Protein AF-A0A969S2H0-F1 (afdb_monomer_lite)

Sequence (157 aa):
MKPLLVFHAELTNDGDPTGRLEFWDVAEWPEVRTVERYTALSGLPGWQDWQDQDTKARGPIPRMDRAGVSCYKVSTVPQFVSASEQPGIAGNFYEILPSYVENGRGLFGIHRDANVLGTAGCVGVRTDEGWKDFQARMCKLFEQHRITQVPLMIAYS

Secondary structure (DSSP, 8-state):
--EEEEEEEEE-TTS-EEEEEEEEEE-STT-EEEEEEEEEE-S-TT--SGGGGG-TTTSPPPPHHHHT-S-EEEESSPEEE-TTT-TTT-EEEEEEESSEETTTEE--EEEE--SSSS-TTSEEE--HHHHHHHHHHHHHHHHHH---EEEEEEEE-

Structure (mmCIF, N/CA/C/O backbone):
data_AF-A0A969S2H0-F1
#
_entry.id   AF-A0A969S2H0-F1
#
loop_
_atom_site.group_PDB
_atom_site.id
_atom_site.type_symbol
_atom_site.label_atom_id
_atom_site.label_alt_id
_atom_site.label_comp_id
_atom_site.label_asym_id
_atom_site.label_entity_id
_atom_site.label_seq_id
_atom_site.pdbx_PDB_ins_code
_atom_site.Cartn_x
_atom_site.Cartn_y
_atom_site.Cartn_z
_atom_site.occupancy
_atom_site.B_iso_or_equiv
_atom_site.auth_seq_id
_atom_site.auth_comp_id
_atom_site.auth_asym_id
_atom_site.auth_atom_id
_atom_site.pdbx_PDB_model_num
ATOM 1 N N . MET A 1 1 ? -18.145 3.727 11.692 1.00 75.19 1 MET A N 1
ATOM 2 C CA . MET A 1 1 ? -17.165 3.837 10.594 1.00 75.19 1 MET A CA 1
ATOM 3 C C . MET A 1 1 ? -16.955 2.453 10.013 1.00 75.19 1 MET A C 1
ATOM 5 O O . MET A 1 1 ? -16.742 1.524 10.788 1.00 75.19 1 MET A O 1
ATOM 9 N N . LYS A 1 2 ? -17.045 2.307 8.691 1.00 85.75 2 LYS A N 1
ATOM 10 C CA . LYS A 1 2 ? -16.684 1.066 7.988 1.00 85.75 2 LYS A CA 1
ATOM 11 C C . LYS A 1 2 ? -15.612 1.436 6.959 1.00 85.75 2 LYS A C 1
ATOM 13 O O . LYS A 1 2 ? -15.961 1.874 5.865 1.00 85.75 2 LYS A O 1
ATOM 18 N N . PRO A 1 3 ? -14.322 1.372 7.333 1.00 91.88 3 PRO A N 1
ATOM 19 C CA . PRO A 1 3 ? -13.259 1.830 6.455 1.00 91.88 3 PRO A CA 1
ATOM 20 C C . PRO A 1 3 ? -13.075 0.863 5.284 1.00 91.88 3 PRO A C 1
ATOM 22 O O . PRO A 1 3 ? -13.146 -0.354 5.457 1.00 91.88 3 PRO A O 1
ATOM 25 N N . LEU A 1 4 ? -12.785 1.416 4.114 1.00 94.06 4 LEU A N 1
ATOM 26 C CA . LEU A 1 4 ? -12.346 0.697 2.925 1.00 94.06 4 LEU A CA 1
ATOM 27 C C . LEU A 1 4 ? -11.135 1.431 2.354 1.00 94.06 4 LEU A C 1
ATOM 29 O O . LEU A 1 4 ? -11.151 2.655 2.235 1.00 94.06 4 LEU A O 1
ATOM 33 N N . LEU A 1 5 ? -10.096 0.686 2.003 1.00 96.31 5 LEU A N 1
ATOM 34 C CA . LEU A 1 5 ? -9.009 1.192 1.182 1.00 96.31 5 LEU A CA 1
ATOM 35 C C . LEU A 1 5 ? -9.288 0.859 -0.280 1.00 96.31 5 LEU A C 1
ATOM 37 O O . LEU A 1 5 ? -9.687 -0.260 -0.607 1.00 96.31 5 LEU A O 1
ATOM 41 N N . VAL A 1 6 ? -9.045 1.820 -1.162 1.00 94.88 6 VAL A N 1
ATOM 42 C CA . VAL A 1 6 ? -9.123 1.629 -2.610 1.00 94.88 6 VAL A CA 1
ATOM 43 C C . VAL A 1 6 ? -7.796 2.054 -3.211 1.00 94.88 6 VAL A C 1
ATOM 45 O O . VAL A 1 6 ? -7.425 3.223 -3.142 1.00 94.88 6 VAL A O 1
ATOM 48 N N . PHE A 1 7 ? -7.067 1.104 -3.786 1.00 95.31 7 PHE A N 1
ATOM 49 C CA . PHE A 1 7 ? -5.961 1.412 -4.678 1.00 95.31 7 PHE A CA 1
ATOM 50 C C . PHE A 1 7 ? -6.488 1.437 -6.109 1.00 95.31 7 PHE A C 1
ATOM 52 O O . PHE A 1 7 ? -7.020 0.438 -6.595 1.00 95.31 7 PHE A O 1
ATOM 59 N N . HIS A 1 8 ? -6.344 2.582 -6.767 1.00 92.81 8 HIS A N 1
ATOM 60 C CA . HIS A 1 8 ? -6.734 2.784 -8.153 1.00 92.81 8 HIS A CA 1
ATOM 61 C C . HIS A 1 8 ? -5.524 3.234 -8.959 1.00 92.81 8 HIS A C 1
ATOM 63 O O . HIS A 1 8 ? -4.911 4.246 -8.613 1.00 92.81 8 HIS A O 1
ATOM 69 N N . ALA A 1 9 ? -5.204 2.513 -10.027 1.00 89.56 9 ALA A N 1
ATOM 70 C CA . ALA A 1 9 ? -4.154 2.884 -10.965 1.00 89.56 9 ALA A CA 1
ATOM 71 C C . ALA A 1 9 ? -4.724 3.037 -12.380 1.00 89.56 9 ALA A C 1
ATOM 73 O O . ALA A 1 9 ? -5.469 2.186 -12.857 1.00 89.56 9 ALA A O 1
ATOM 74 N N . GLU A 1 10 ? -4.354 4.135 -13.024 1.00 83.44 10 GLU A N 1
ATOM 75 C CA . GLU A 1 10 ? -4.700 4.500 -14.394 1.00 83.44 10 GLU A CA 1
ATOM 76 C C . GLU A 1 10 ? -3.415 4.620 -15.207 1.00 83.44 10 GLU A C 1
ATOM 78 O O . GLU A 1 10 ? -2.469 5.314 -14.807 1.00 83.44 10 GLU A O 1
ATOM 83 N N . LEU A 1 11 ? -3.396 3.977 -16.370 1.00 67.12 11 LEU A N 1
ATOM 84 C CA . LEU A 1 11 ? -2.366 4.245 -17.366 1.00 67.12 11 LEU A CA 1
ATOM 85 C C . LEU A 1 11 ? -2.763 5.498 -18.124 1.00 67.12 11 LEU A C 1
ATOM 87 O O . LEU A 1 11 ? -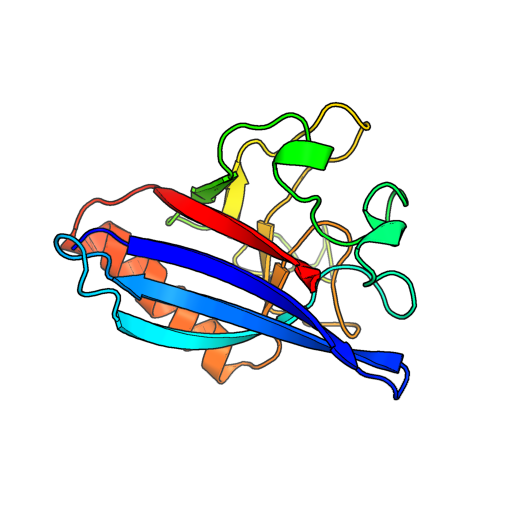3.821 5.556 -18.749 1.00 67.12 11 LEU A O 1
ATOM 91 N N . THR A 1 12 ? -1.913 6.516 -18.070 1.00 61.41 12 THR A N 1
ATOM 92 C CA . THR A 1 12 ? -2.112 7.684 -18.922 1.00 61.41 12 THR A CA 1
ATOM 93 C C . THR A 1 12 ? -1.621 7.374 -20.334 1.00 61.41 12 THR A C 1
ATOM 95 O O . THR A 1 12 ? -0.720 6.557 -20.533 1.00 61.41 12 THR A O 1
ATOM 98 N N . ASN A 1 13 ? -2.192 8.057 -21.329 1.00 52.91 13 ASN A N 1
ATOM 99 C CA . ASN A 1 13 ? -1.766 7.941 -22.729 1.00 52.91 13 ASN A CA 1
ATOM 100 C C . ASN A 1 13 ? -0.283 8.308 -22.941 1.00 52.91 13 ASN A C 1
ATOM 102 O O . ASN A 1 13 ? 0.298 7.926 -23.954 1.00 52.91 13 ASN A O 1
ATOM 106 N N . ASP A 1 14 ? 0.321 9.017 -21.984 1.00 60.22 14 ASP A N 1
ATOM 107 C CA . ASP A 1 14 ? 1.712 9.470 -22.020 1.00 60.22 14 ASP A CA 1
ATOM 108 C C . ASP A 1 14 ? 2.692 8.425 -21.447 1.00 60.22 14 ASP A C 1
ATOM 110 O O . ASP A 1 14 ? 3.900 8.650 -21.424 1.00 60.22 14 ASP A O 1
ATOM 114 N N . GLY A 1 15 ? 2.189 7.267 -20.998 1.00 58.81 15 GLY A N 1
ATOM 115 C CA . GLY A 1 15 ? 2.995 6.165 -20.464 1.00 58.81 15 GLY A CA 1
ATOM 116 C C . GLY A 1 15 ? 3.395 6.317 -18.994 1.00 58.81 15 GLY A C 1
ATOM 117 O O . GLY A 1 15 ? 3.935 5.373 -18.418 1.00 58.81 15 GLY A O 1
ATOM 118 N N . ASP A 1 16 ? 3.088 7.457 -18.368 1.00 65.50 16 ASP A N 1
ATOM 119 C CA . ASP A 1 16 ? 3.299 7.671 -16.938 1.00 65.50 16 ASP A CA 1
ATOM 120 C C . ASP A 1 16 ? 2.099 7.131 -16.143 1.00 65.50 16 ASP A C 1
ATOM 122 O O . ASP A 1 16 ? 0.966 7.598 -16.321 1.00 65.50 16 ASP A O 1
ATOM 126 N N . PRO A 1 17 ? 2.291 6.157 -15.241 1.00 69.50 17 PRO A N 1
ATOM 127 C CA . PRO A 1 17 ? 1.192 5.654 -14.442 1.00 69.50 17 PRO A CA 1
ATOM 128 C C . PRO A 1 17 ? 0.780 6.702 -13.414 1.00 69.50 17 PRO A C 1
ATOM 130 O O . PRO A 1 17 ? 1.600 7.258 -12.676 1.00 69.50 17 PRO A O 1
ATOM 133 N N . THR A 1 18 ? -0.525 6.930 -13.327 1.00 81.44 18 THR A N 1
ATOM 134 C CA . THR A 1 18 ? -1.118 7.677 -12.222 1.00 81.44 18 THR A CA 1
ATOM 135 C C . THR A 1 18 ? -1.793 6.688 -11.298 1.00 81.44 18 THR A C 1
ATOM 137 O O . THR A 1 18 ? -2.518 5.798 -11.727 1.00 81.44 18 THR A O 1
ATOM 140 N N . GLY A 1 19 ? -1.533 6.804 -10.005 1.00 89.00 19 GLY A N 1
ATOM 141 C CA . GLY A 1 19 ? -2.132 5.906 -9.039 1.00 89.00 19 GLY A CA 1
ATOM 142 C C . GLY A 1 19 ? -2.423 6.619 -7.738 1.00 89.00 19 GLY A C 1
ATOM 143 O O . GLY A 1 19 ? -1.752 7.584 -7.35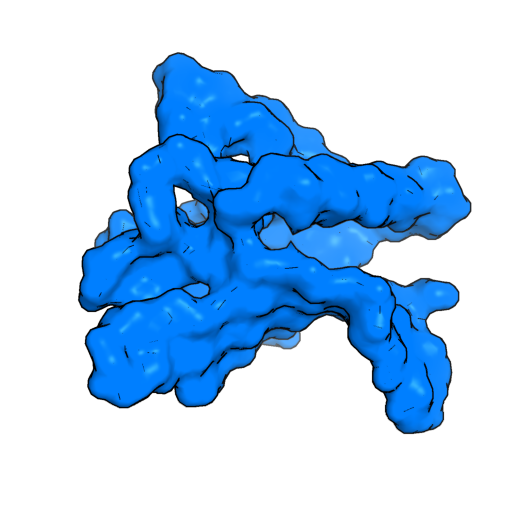0 1.00 89.00 19 GLY A O 1
ATOM 144 N N . ARG A 1 20 ? -3.472 6.150 -7.077 1.00 93.38 20 ARG A N 1
ATOM 145 C CA . ARG A 1 20 ? -3.951 6.700 -5.821 1.00 93.38 20 ARG A CA 1
ATOM 146 C C . ARG A 1 20 ? -4.351 5.590 -4.871 1.00 93.38 20 ARG A C 1
ATOM 148 O O . ARG A 1 20 ? -4.971 4.609 -5.269 1.00 93.38 20 ARG A O 1
ATOM 155 N N . LEU A 1 21 ? -4.009 5.786 -3.608 1.00 95.94 21 LEU A N 1
ATOM 156 C CA . LEU A 1 21 ? -4.561 5.040 -2.493 1.00 95.94 21 LEU A CA 1
ATOM 157 C C . LEU A 1 21 ? -5.552 5.952 -1.776 1.00 95.94 21 LEU A C 1
ATOM 159 O O . LEU A 1 21 ? -5.208 7.069 -1.392 1.00 95.94 21 LEU A O 1
ATOM 163 N N . GLU A 1 22 ? -6.781 5.491 -1.612 1.00 94.56 22 GLU A N 1
ATOM 164 C CA . GLU A 1 22 ? -7.869 6.273 -1.041 1.00 94.56 22 GLU A CA 1
ATOM 165 C C . GLU A 1 22 ? -8.458 5.572 0.177 1.00 94.56 22 GLU A C 1
ATOM 167 O O . GLU A 1 22 ? -8.706 4.367 0.153 1.00 94.56 22 GLU A O 1
ATOM 172 N N . PHE A 1 23 ? -8.734 6.347 1.224 1.00 92.75 23 PHE A N 1
ATOM 173 C CA . PHE A 1 23 ? -9.545 5.908 2.354 1.00 92.75 23 PHE A CA 1
ATOM 174 C C . PHE A 1 23 ? -10.984 6.331 2.152 1.00 92.75 23 PHE A C 1
ATOM 176 O O . PHE A 1 23 ? -11.279 7.519 2.013 1.00 92.75 23 PHE A O 1
ATOM 183 N N . TRP A 1 24 ? -11.887 5.366 2.178 1.00 91.81 24 TRP A N 1
ATOM 184 C CA . TRP A 1 24 ? -13.318 5.588 2.085 1.00 91.81 24 TRP A CA 1
ATOM 185 C C . TRP A 1 24 ? -13.966 5.227 3.425 1.00 91.81 24 TRP A C 1
ATOM 187 O O . TRP A 1 24 ? -13.614 4.216 4.038 1.00 91.81 24 TRP A O 1
ATOM 197 N N . ASP A 1 25 ? -14.905 6.049 3.896 1.00 87.50 25 ASP A N 1
ATOM 198 C CA . ASP A 1 25 ? -15.844 5.644 4.948 1.00 87.50 25 ASP A CA 1
ATOM 199 C C . ASP A 1 25 ? -17.144 5.213 4.283 1.00 87.50 25 ASP A C 1
ATOM 201 O O . ASP A 1 25 ? -17.820 6.007 3.627 1.00 87.50 25 ASP A O 1
ATOM 205 N N . VAL A 1 26 ? -17.466 3.935 4.442 1.00 82.25 26 VAL A N 1
ATOM 206 C CA . VAL A 1 26 ? -18.679 3.319 3.916 1.00 82.25 26 VAL A CA 1
ATOM 207 C C . VAL A 1 26 ? -19.699 3.255 5.051 1.00 82.25 26 VAL A C 1
ATOM 209 O O . VAL A 1 26 ? -20.117 2.186 5.505 1.00 82.25 26 VAL A O 1
ATOM 212 N N . ALA A 1 27 ? -20.069 4.425 5.577 1.00 70.31 27 ALA A N 1
ATOM 213 C CA . ALA A 1 27 ? -21.296 4.531 6.357 1.00 70.31 27 ALA A CA 1
ATOM 214 C C . ALA A 1 27 ? -22.467 4.128 5.440 1.00 70.31 27 ALA A C 1
ATOM 216 O O . ALA A 1 27 ? -22.355 4.247 4.227 1.00 70.31 27 ALA A O 1
ATOM 217 N N . GLU A 1 28 ? -23.510 3.519 6.005 1.00 64.38 28 GLU A N 1
ATOM 218 C CA . GLU A 1 28 ? -24.591 2.813 5.296 1.00 64.38 28 GLU A CA 1
ATOM 219 C C . GLU A 1 28 ? -24.894 3.349 3.881 1.00 64.38 28 GLU A C 1
ATOM 221 O O . GLU A 1 28 ? -25.125 4.540 3.680 1.00 64.38 28 GLU A O 1
ATOM 226 N N . TRP A 1 29 ? -24.832 2.449 2.892 1.00 55.75 29 TRP A N 1
ATOM 227 C CA . TRP A 1 29 ? -25.021 2.761 1.472 1.00 55.75 29 TRP A CA 1
ATOM 228 C C . TRP A 1 29 ? -26.280 3.626 1.260 1.00 55.75 29 TRP A C 1
ATOM 230 O O . TRP A 1 29 ? -27.311 3.316 1.861 1.00 55.75 29 TRP A O 1
ATOM 240 N N . PRO A 1 30 ? -26.246 4.677 0.414 1.00 61.41 30 PRO A N 1
ATOM 241 C CA . PRO A 1 30 ? -25.264 4.945 -0.642 1.00 61.41 30 PRO A CA 1
ATOM 242 C C . PRO A 1 30 ? -24.161 5.962 -0.292 1.00 61.41 30 PRO A C 1
ATOM 244 O O . PRO A 1 30 ? -23.399 6.339 -1.182 1.00 61.41 30 PRO A O 1
ATOM 247 N N . GLU A 1 31 ? -24.049 6.430 0.955 1.00 66.50 31 GLU A N 1
ATOM 248 C CA . GLU A 1 31 ? -23.095 7.495 1.302 1.00 66.50 31 GLU A CA 1
ATOM 249 C C . GLU A 1 31 ? -21.654 6.985 1.447 1.00 66.50 31 GLU A C 1
ATOM 251 O O . GLU A 1 31 ? -21.122 6.812 2.542 1.00 66.50 31 GLU A O 1
ATOM 256 N N . VAL A 1 32 ? -20.986 6.793 0.311 1.00 74.31 32 VAL A N 1
ATOM 257 C CA . VAL A 1 32 ? -19.537 6.595 0.260 1.00 74.31 32 VAL A CA 1
ATOM 258 C C . VAL A 1 32 ? -18.854 7.955 0.247 1.00 74.31 32 VAL A C 1
ATOM 260 O O . VAL A 1 32 ? -19.052 8.753 -0.670 1.00 74.31 32 VAL A O 1
ATOM 263 N N . ARG A 1 33 ? -18.015 8.217 1.250 1.00 79.38 33 ARG A N 1
ATOM 264 C CA . ARG A 1 33 ? -17.201 9.436 1.302 1.00 79.38 33 ARG A CA 1
ATOM 265 C C . ARG A 1 33 ? -15.726 9.072 1.220 1.00 79.38 33 ARG A C 1
ATOM 267 O O . ARG A 1 33 ? -15.216 8.380 2.101 1.00 79.38 33 ARG A O 1
ATOM 274 N N . THR A 1 34 ? -15.031 9.562 0.192 1.00 79.19 34 THR A N 1
ATOM 275 C CA . THR A 1 34 ? -13.563 9.585 0.188 1.00 79.19 34 THR A CA 1
ATOM 276 C C . THR A 1 34 ? -13.105 10.562 1.262 1.00 79.19 34 THR A C 1
ATOM 278 O O . THR A 1 34 ? -13.433 11.746 1.215 1.00 79.19 34 THR A O 1
ATOM 281 N N . VAL A 1 35 ? -12.382 10.054 2.251 1.00 82.62 35 VAL A N 1
ATOM 282 C CA . VAL A 1 35 ? -11.916 10.824 3.405 1.00 82.62 35 VAL A CA 1
ATOM 283 C C . VAL A 1 35 ? -10.521 11.374 3.147 1.00 82.62 35 VAL A C 1
ATOM 285 O O . VAL A 1 35 ? -10.268 12.544 3.405 1.00 82.62 35 VAL A O 1
ATOM 288 N N . GLU A 1 36 ? -9.632 10.540 2.610 1.00 90.00 36 GLU A N 1
ATOM 289 C CA . GLU A 1 36 ? -8.230 10.876 2.354 1.00 90.00 36 GLU A CA 1
ATOM 290 C C . GLU A 1 36 ? -7.775 10.213 1.043 1.00 90.00 36 GLU A C 1
ATOM 292 O O . GLU A 1 36 ? -8.283 9.154 0.661 1.00 90.00 36 GLU A O 1
ATOM 297 N N . ARG A 1 37 ? -6.829 10.850 0.345 1.00 94.12 37 ARG A N 1
ATOM 298 C CA . ARG A 1 37 ? -6.259 10.384 -0.925 1.00 94.12 37 ARG A CA 1
ATOM 299 C C . ARG A 1 37 ? -4.759 10.641 -0.933 1.00 94.12 37 ARG A C 1
ATOM 301 O O . ARG A 1 37 ? -4.329 11.759 -0.663 1.00 94.12 37 ARG A O 1
ATOM 308 N N . TYR A 1 38 ? -3.991 9.639 -1.340 1.00 93.88 38 TYR A N 1
ATOM 309 C CA . TYR A 1 38 ? -2.538 9.719 -1.451 1.00 93.88 38 TYR A CA 1
ATOM 310 C C . TYR A 1 38 ? -2.094 9.265 -2.834 1.00 93.88 38 TYR A C 1
ATOM 312 O O . TYR A 1 38 ? -2.605 8.274 -3.354 1.00 93.88 38 TYR A O 1
ATOM 320 N N . THR A 1 39 ? -1.109 9.946 -3.415 1.00 92.88 39 THR A N 1
ATOM 321 C CA . THR A 1 39 ? -0.446 9.457 -4.626 1.00 92.88 39 THR A CA 1
ATOM 322 C C . THR A 1 39 ? 0.297 8.171 -4.291 1.00 92.88 39 THR A C 1
ATOM 324 O O . THR A 1 39 ? 1.152 8.160 -3.401 1.00 92.88 39 THR A O 1
ATOM 327 N N . ALA A 1 40 ? -0.018 7.091 -4.998 1.00 93.69 40 ALA A N 1
ATOM 328 C CA . ALA A 1 40 ? 0.578 5.789 -4.752 1.00 93.69 40 ALA A CA 1
ATOM 329 C C . ALA A 1 40 ? 0.729 4.998 -6.047 1.00 93.69 40 ALA A C 1
ATOM 331 O O . ALA A 1 40 ? -0.121 5.091 -6.922 1.00 93.69 40 ALA A O 1
ATOM 332 N N . LEU A 1 41 ? 1.784 4.202 -6.166 1.00 92.94 41 LEU A N 1
ATOM 333 C CA . LEU A 1 41 ? 2.032 3.375 -7.346 1.00 92.94 41 LEU A CA 1
ATOM 334 C C . LEU A 1 41 ? 2.245 1.917 -6.963 1.00 92.94 41 LEU A C 1
ATOM 336 O O . LEU A 1 41 ? 2.583 1.592 -5.827 1.00 92.94 41 LEU A O 1
ATOM 340 N N . SER A 1 42 ? 2.068 1.039 -7.939 1.00 92.38 42 SER A N 1
ATOM 341 C CA . SER A 1 42 ? 2.369 -0.378 -7.816 1.00 92.38 42 SER A CA 1
ATOM 342 C C . SER A 1 42 ? 3.065 -0.852 -9.084 1.00 92.38 42 SER A C 1
ATOM 344 O O . SER A 1 42 ? 2.795 -0.335 -10.165 1.00 92.38 42 SER A O 1
ATOM 346 N N . GLY A 1 43 ? 3.973 -1.811 -8.940 1.00 90.69 43 GLY A N 1
ATOM 347 C CA . GLY A 1 43 ? 4.854 -2.267 -10.010 1.00 90.69 43 GLY A CA 1
ATOM 348 C C . GLY A 1 43 ? 6.038 -1.324 -10.215 1.00 90.69 43 GLY A C 1
ATOM 349 O O . GLY A 1 43 ? 5.992 -0.166 -9.812 1.00 90.69 43 GLY A O 1
ATOM 350 N N . LEU A 1 44 ? 7.112 -1.830 -10.812 1.00 89.00 44 LEU A N 1
ATOM 351 C CA . LEU A 1 44 ? 8.292 -1.045 -11.186 1.00 89.00 44 LEU A CA 1
ATOM 352 C C . LEU A 1 44 ? 8.045 -0.286 -12.500 1.00 89.00 44 LEU A C 1
ATOM 354 O O . LEU A 1 44 ? 7.211 -0.734 -13.287 1.00 89.00 44 LEU A O 1
ATOM 358 N N . PRO A 1 45 ? 8.798 0.790 -12.801 1.00 87.00 45 PRO A N 1
ATOM 359 C CA . PRO A 1 45 ? 8.648 1.539 -14.048 1.00 87.00 45 PRO A CA 1
ATOM 360 C C . PRO A 1 45 ? 8.643 0.643 -15.291 1.00 87.00 45 PRO A C 1
ATOM 362 O O . PRO A 1 45 ? 9.514 -0.218 -15.450 1.00 87.00 45 PRO A O 1
ATOM 365 N N . GLY A 1 46 ? 7.646 0.841 -16.157 1.00 87.19 46 GLY A N 1
ATOM 366 C CA . GLY A 1 46 ? 7.406 0.018 -17.349 1.00 87.19 46 GLY A CA 1
ATOM 367 C C . GLY A 1 46 ? 6.705 -1.324 -17.093 1.00 87.19 46 GLY A C 1
ATOM 368 O O . GLY A 1 46 ? 6.530 -2.080 -18.040 1.00 87.19 46 GLY A O 1
ATOM 369 N N . TRP A 1 47 ? 6.323 -1.620 -15.844 1.00 89.44 47 TRP A N 1
ATOM 370 C CA . TRP A 1 47 ? 5.620 -2.842 -15.422 1.00 89.44 47 TRP A CA 1
ATOM 371 C C . TRP A 1 47 ? 4.449 -2.523 -14.484 1.00 89.44 47 TRP A C 1
ATOM 373 O O . TRP A 1 47 ? 4.250 -3.198 -13.473 1.00 89.44 47 TRP A O 1
ATOM 383 N N . GLN A 1 48 ? 3.752 -1.416 -14.735 1.00 88.94 48 GLN A N 1
ATOM 384 C CA . GLN A 1 48 ? 2.710 -0.873 -13.849 1.00 88.94 48 GLN A CA 1
ATOM 385 C C . GLN A 1 48 ? 1.310 -1.051 -14.453 1.00 88.94 48 GLN A C 1
ATOM 387 O O . GLN A 1 48 ? 0.326 -0.597 -13.869 1.00 88.94 48 GLN A O 1
ATOM 392 N N . ASP A 1 49 ? 1.225 -1.725 -15.604 1.00 87.06 49 ASP A N 1
ATOM 393 C CA . ASP A 1 49 ? -0.008 -2.001 -16.329 1.00 87.06 49 ASP A CA 1
ATOM 394 C C . ASP A 1 49 ? -0.782 -3.155 -15.670 1.00 87.06 49 ASP A C 1
ATOM 396 O O . ASP A 1 49 ? -0.221 -4.060 -15.040 1.00 87.06 49 ASP A O 1
ATOM 400 N N . TRP A 1 50 ? -2.101 -3.167 -15.858 1.00 87.69 50 TRP A N 1
ATOM 401 C CA . TRP A 1 50 ? -2.946 -4.293 -15.488 1.00 87.69 50 TRP A CA 1
ATOM 402 C C . TRP A 1 50 ? -2.513 -5.599 -16.177 1.00 87.69 50 TRP A C 1
ATOM 404 O O . TRP A 1 50 ? -2.748 -6.680 -15.631 1.00 87.69 50 TRP A O 1
ATOM 414 N N . GLN A 1 51 ? -1.873 -5.536 -17.343 1.00 88.94 51 GLN A N 1
ATOM 415 C CA . GLN A 1 51 ? -1.354 -6.715 -18.039 1.00 88.94 51 GLN A CA 1
ATOM 416 C C . GLN A 1 51 ? -0.118 -7.312 -17.349 1.00 88.94 51 GLN A C 1
ATOM 418 O O . GLN A 1 51 ? 0.097 -8.523 -17.427 1.00 88.94 51 GLN A O 1
ATOM 423 N N . ASP A 1 52 ? 0.629 -6.505 -16.590 1.00 89.44 52 ASP A N 1
ATOM 424 C CA . ASP A 1 52 ? 1.890 -6.893 -15.948 1.00 89.44 52 ASP A CA 1
ATOM 425 C C . ASP A 1 52 ? 1.712 -7.601 -14.601 1.00 89.44 52 ASP A C 1
ATOM 427 O O . ASP A 1 52 ? 2.692 -7.956 -13.946 1.00 89.44 52 ASP A O 1
ATOM 431 N N . GLN A 1 53 ? 0.475 -7.826 -14.155 1.00 89.00 53 GLN A N 1
ATOM 432 C CA . GLN A 1 53 ? 0.158 -8.392 -12.835 1.00 89.00 53 GLN A CA 1
ATOM 433 C C . GLN A 1 53 ? 0.769 -9.784 -12.572 1.00 89.00 53 GLN A C 1
ATOM 435 O O . GLN A 1 53 ? 0.923 -10.172 -11.412 1.00 89.00 53 GLN A O 1
ATOM 440 N N . ASP A 1 54 ? 1.179 -10.516 -13.610 1.00 87.81 54 ASP A N 1
ATOM 441 C CA . ASP A 1 54 ? 1.863 -11.812 -13.470 1.00 87.81 54 ASP A CA 1
ATOM 442 C C . ASP A 1 54 ? 3.389 -11.720 -13.605 1.00 87.81 54 ASP A C 1
ATOM 444 O O . ASP A 1 54 ? 4.101 -12.707 -13.391 1.00 87.81 54 ASP A O 1
ATOM 448 N N . THR A 1 55 ? 3.927 -10.536 -13.905 1.00 88.94 55 THR A N 1
ATOM 449 C CA . THR A 1 55 ? 5.365 -10.335 -14.063 1.00 88.94 55 THR A CA 1
ATOM 450 C C . THR A 1 55 ? 6.054 -10.397 -12.703 1.00 88.94 55 THR A C 1
ATOM 452 O O . THR A 1 55 ? 6.058 -9.447 -11.914 1.00 88.94 55 THR A O 1
ATOM 455 N N . LYS A 1 56 ? 6.682 -11.538 -12.414 1.00 86.00 56 LYS A N 1
ATOM 456 C CA . LYS A 1 56 ? 7.404 -11.765 -11.156 1.00 86.00 56 LYS A CA 1
ATOM 457 C C . LYS A 1 56 ? 8.479 -10.701 -10.923 1.00 86.00 56 LYS A C 1
ATOM 459 O O . LYS A 1 56 ? 9.184 -10.296 -11.843 1.00 86.00 56 LYS A O 1
ATOM 464 N N . ALA A 1 57 ? 8.597 -10.274 -9.666 1.00 86.06 57 ALA A N 1
ATOM 465 C CA . ALA A 1 57 ? 9.554 -9.273 -9.187 1.00 86.06 57 ALA A CA 1
ATOM 466 C C . ALA A 1 57 ? 9.459 -7.873 -9.831 1.00 86.06 57 ALA A C 1
ATOM 468 O O . ALA A 1 57 ? 10.315 -7.036 -9.558 1.00 86.06 57 ALA A O 1
ATOM 469 N N . ARG A 1 58 ? 8.443 -7.595 -10.663 1.00 89.44 58 ARG A N 1
ATOM 470 C CA . ARG A 1 58 ? 8.296 -6.292 -11.339 1.00 89.44 58 ARG A CA 1
ATOM 471 C C . ARG A 1 58 ? 6.869 -5.773 -11.364 1.00 89.44 58 ARG A C 1
ATOM 473 O O . ARG A 1 58 ? 6.674 -4.589 -11.142 1.00 89.44 58 ARG A O 1
ATOM 480 N N . GLY A 1 59 ? 5.908 -6.654 -11.619 1.00 90.50 59 GLY A N 1
ATOM 481 C CA . GLY A 1 59 ? 4.509 -6.310 -11.826 1.00 90.50 59 GLY A CA 1
ATOM 482 C C . GLY A 1 59 ? 3.824 -5.713 -10.598 1.00 90.50 59 GLY A C 1
ATOM 483 O O . GLY A 1 59 ? 4.294 -5.884 -9.460 1.00 90.50 59 GLY A O 1
ATOM 484 N N . PRO A 1 60 ? 2.676 -5.055 -10.797 1.00 92.19 60 PRO A N 1
ATOM 485 C CA . PRO A 1 60 ? 1.947 -4.403 -9.726 1.00 92.19 60 PRO A CA 1
ATOM 486 C C . PRO A 1 60 ? 1.199 -5.428 -8.871 1.00 92.19 60 PRO A C 1
ATOM 488 O O . PRO A 1 60 ? 1.226 -6.619 -9.165 1.00 92.19 60 PRO A O 1
ATOM 491 N N . ILE A 1 61 ? 0.583 -5.019 -7.768 1.00 92.12 61 ILE A N 1
ATOM 492 C CA . ILE A 1 61 ? -0.253 -5.897 -6.946 1.00 92.12 61 ILE A CA 1
ATOM 493 C C . ILE A 1 61 ? -1.407 -6.456 -7.801 1.00 92.12 61 ILE A C 1
ATOM 495 O O . ILE A 1 61 ? -2.049 -5.703 -8.527 1.00 92.12 61 ILE A O 1
ATOM 499 N N . PRO A 1 62 ? -1.669 -7.771 -7.800 1.00 91.38 62 PRO A N 1
ATOM 500 C CA . PRO A 1 62 ? -2.705 -8.304 -8.668 1.00 91.38 62 PRO A CA 1
ATOM 501 C C . PRO A 1 62 ? -4.105 -7.913 -8.173 1.00 91.38 62 PRO A C 1
ATOM 503 O O . PRO A 1 62 ? -4.343 -7.728 -6.981 1.00 91.38 62 PRO A O 1
ATOM 506 N N . ARG A 1 63 ? -5.055 -7.803 -9.100 1.00 91.25 63 ARG A N 1
ATOM 507 C CA . ARG A 1 63 ? -6.484 -7.710 -8.806 1.00 91.25 63 ARG A CA 1
ATOM 508 C C . ARG A 1 63 ? -6.970 -9.001 -8.165 1.00 91.25 63 ARG A C 1
ATOM 510 O O . ARG A 1 63 ? -6.422 -10.073 -8.404 1.00 91.25 63 ARG A O 1
ATOM 517 N N . MET A 1 64 ? -8.056 -8.893 -7.407 1.00 90.50 64 MET A N 1
ATOM 518 C CA . MET A 1 64 ? -8.674 -10.007 -6.679 1.00 90.50 64 MET A CA 1
ATOM 519 C C . MET A 1 64 ? -8.996 -11.212 -7.577 1.00 90.50 64 MET A C 1
ATOM 521 O O . MET A 1 64 ? -8.641 -12.339 -7.245 1.00 90.50 64 MET A O 1
ATOM 525 N N . ASP A 1 65 ? -9.594 -10.969 -8.745 1.00 89.19 65 ASP A N 1
ATOM 526 C CA . ASP A 1 65 ? -9.922 -12.002 -9.733 1.00 89.19 65 ASP A CA 1
ATOM 527 C C . ASP A 1 65 ? -8.678 -12.674 -10.323 1.00 89.19 65 ASP A C 1
ATOM 529 O O . ASP A 1 65 ? -8.648 -13.893 -10.462 1.00 89.19 65 ASP A O 1
ATOM 533 N N . ARG A 1 66 ? -7.628 -11.899 -10.611 1.00 87.94 66 ARG A N 1
ATOM 534 C CA . ARG A 1 66 ? -6.360 -12.432 -11.132 1.00 87.94 66 ARG A CA 1
ATOM 535 C C . ARG A 1 66 ? -5.544 -13.182 -10.083 1.00 87.94 66 ARG A C 1
ATOM 537 O O . ARG A 1 66 ? -4.810 -14.106 -10.412 1.00 87.94 66 ARG A O 1
ATOM 544 N N . ALA A 1 67 ? -5.672 -12.779 -8.828 1.00 87.62 67 ALA A N 1
ATOM 545 C CA . ALA A 1 67 ? -5.001 -13.392 -7.695 1.00 87.62 67 ALA A CA 1
ATOM 546 C C . ALA A 1 67 ? -5.725 -14.621 -7.129 1.00 87.62 67 ALA A C 1
ATOM 548 O O . ALA A 1 67 ? -5.161 -15.293 -6.266 1.00 87.62 67 ALA A O 1
ATOM 549 N N . GLY A 1 68 ? -6.968 -14.882 -7.552 1.00 88.88 68 GLY A N 1
ATOM 550 C CA . GLY A 1 68 ? -7.797 -15.944 -6.982 1.00 88.88 68 GLY A CA 1
ATOM 551 C C . GLY A 1 68 ? -8.231 -15.671 -5.536 1.00 88.88 68 GLY A C 1
ATOM 552 O O . GLY A 1 68 ? -8.484 -16.608 -4.782 1.00 88.88 68 GLY A O 1
ATOM 553 N N . VAL A 1 69 ? -8.306 -14.402 -5.114 1.00 89.50 69 VAL A N 1
ATOM 554 C CA . VAL A 1 69 ? -8.674 -14.023 -3.738 1.00 89.50 69 VAL A CA 1
ATOM 555 C C . VAL A 1 69 ? -10.005 -13.285 -3.709 1.00 89.50 69 VAL A C 1
ATOM 557 O O . VAL A 1 69 ? -10.304 -12.477 -4.580 1.00 89.50 69 VAL A O 1
ATOM 560 N N . SER A 1 70 ? -10.816 -13.523 -2.678 1.00 89.44 70 SER A N 1
ATOM 561 C CA . SER A 1 70 ? -12.124 -12.867 -2.545 1.00 89.44 70 SER A CA 1
ATOM 562 C C . SER A 1 70 ? -12.039 -11.436 -2.010 1.00 89.44 70 SER A C 1
ATOM 564 O O . SER A 1 70 ? -12.947 -10.641 -2.239 1.00 89.44 70 SER A O 1
ATOM 566 N N . CYS A 1 71 ? -10.981 -11.108 -1.265 1.00 91.06 71 CYS A N 1
ATOM 567 C CA . CYS A 1 71 ? -10.774 -9.793 -0.669 1.00 91.06 71 CYS A CA 1
ATOM 568 C C . CYS A 1 71 ? -9.331 -9.659 -0.173 1.00 91.06 71 CYS A C 1
ATOM 570 O O . CYS A 1 71 ? -8.851 -10.535 0.551 1.00 91.06 71 CYS A O 1
ATOM 572 N N . TYR A 1 72 ? -8.673 -8.546 -0.504 1.00 95.62 72 TYR A N 1
ATOM 573 C CA . TYR A 1 72 ? -7.447 -8.147 0.181 1.00 95.62 72 TYR A CA 1
ATOM 574 C C . TYR A 1 72 ? -7.762 -7.419 1.484 1.00 95.62 72 TYR A C 1
ATOM 576 O O . TYR A 1 72 ? -8.773 -6.726 1.599 1.00 95.62 72 TYR A O 1
ATOM 584 N N . LYS A 1 73 ? -6.877 -7.534 2.471 1.00 96.94 73 LYS A N 1
ATOM 585 C CA . LYS A 1 73 ? -6.969 -6.795 3.735 1.00 96.94 73 LYS A CA 1
ATOM 586 C C . LYS A 1 73 ? -5.618 -6.224 4.114 1.00 96.94 73 LYS A C 1
ATOM 588 O O . LYS A 1 73 ? -4.626 -6.928 4.029 1.00 96.94 73 LYS A O 1
ATOM 593 N N . VAL A 1 74 ? -5.583 -4.989 4.587 1.00 97.81 74 VAL A N 1
ATOM 594 C CA . VAL A 1 74 ? -4.363 -4.347 5.085 1.00 97.81 74 VAL A CA 1
ATOM 595 C C . VAL A 1 74 ? -4.364 -4.391 6.603 1.00 97.81 74 VAL A C 1
ATOM 597 O O . VAL A 1 74 ? -5.344 -3.963 7.214 1.00 97.81 74 VAL A O 1
ATOM 600 N N . SER A 1 75 ? -3.289 -4.883 7.217 1.00 97.56 75 SER A N 1
ATOM 601 C CA . SER A 1 75 ? -3.079 -4.743 8.663 1.00 97.56 75 SER A CA 1
ATOM 602 C C . SER A 1 75 ? -3.020 -3.263 9.038 1.00 97.56 75 SER A C 1
ATOM 604 O O . SER A 1 75 ? -2.372 -2.494 8.339 1.00 97.56 75 SER A O 1
ATOM 606 N N . THR A 1 76 ? -3.660 -2.845 10.131 1.00 97.44 76 THR A N 1
ATOM 607 C CA . THR A 1 76 ? -3.537 -1.470 10.662 1.00 97.44 76 THR A CA 1
ATOM 608 C C . THR A 1 76 ? -2.313 -1.282 11.551 1.00 97.44 76 THR A C 1
ATOM 610 O O . THR A 1 76 ? -1.932 -0.148 11.838 1.00 97.44 76 THR A O 1
ATOM 613 N N . VAL A 1 77 ? -1.672 -2.379 11.957 1.00 96.44 77 VAL A N 1
ATOM 614 C CA . VAL A 1 77 ? -0.416 -2.372 12.706 1.00 96.44 77 VAL A CA 1
ATOM 615 C C . VAL A 1 77 ? 0.714 -2.714 11.735 1.00 96.44 77 VAL A C 1
ATOM 617 O O . VAL A 1 77 ? 0.678 -3.794 11.134 1.00 96.44 77 VAL A O 1
ATOM 620 N N . PRO A 1 78 ? 1.695 -1.818 11.542 1.00 95.88 78 PRO A N 1
ATOM 621 C CA . PRO A 1 78 ? 2.804 -2.078 10.644 1.00 95.88 78 PRO A CA 1
ATOM 622 C C . PRO A 1 78 ? 3.828 -3.008 11.294 1.00 95.88 78 PRO A C 1
ATOM 624 O O . PRO A 1 78 ? 4.028 -2.987 12.509 1.00 95.88 78 PRO A O 1
ATOM 627 N N . GLN A 1 79 ? 4.543 -3.752 10.459 1.00 93.88 79 GLN A N 1
ATOM 628 C CA . GLN A 1 79 ? 5.834 -4.323 10.824 1.00 93.88 79 GLN A CA 1
ATOM 629 C C . GLN A 1 79 ? 6.946 -3.340 10.455 1.00 93.88 79 GLN A C 1
ATOM 631 O O . GLN A 1 79 ? 6.817 -2.584 9.491 1.00 93.88 79 GLN A O 1
ATOM 636 N N . PHE A 1 80 ? 8.031 -3.334 11.223 1.00 92.31 80 PHE A N 1
ATOM 637 C CA . PHE A 1 80 ? 9.204 -2.538 10.887 1.00 92.31 80 PHE A CA 1
ATOM 638 C C . PHE A 1 80 ? 10.164 -3.379 10.045 1.00 92.31 80 PHE A C 1
ATOM 640 O O . PHE A 1 80 ? 10.578 -4.450 10.482 1.00 92.31 80 PHE A O 1
ATOM 647 N N . VAL A 1 81 ? 10.520 -2.887 8.860 1.00 88.62 81 VAL A N 1
ATOM 648 C CA . VAL A 1 81 ? 11.487 -3.520 7.958 1.00 88.62 81 VAL A CA 1
ATOM 649 C C . VAL A 1 81 ? 12.801 -2.752 8.019 1.00 88.62 81 VAL A C 1
ATOM 651 O O . VAL A 1 81 ? 12.824 -1.533 7.825 1.00 88.62 81 VAL A O 1
ATOM 654 N N . SER A 1 82 ? 13.911 -3.442 8.288 1.00 86.44 82 SER A N 1
ATOM 655 C CA . SER A 1 82 ? 15.218 -2.788 8.338 1.00 86.44 82 SER A CA 1
ATOM 656 C C . SER A 1 82 ? 15.721 -2.432 6.938 1.00 86.44 82 SER A C 1
ATOM 658 O O . SER A 1 82 ? 15.618 -3.220 5.995 1.00 86.44 82 SER A O 1
ATOM 660 N N . ALA A 1 83 ? 16.387 -1.280 6.814 1.00 80.50 83 ALA A N 1
ATOM 661 C CA . ALA A 1 83 ? 17.091 -0.900 5.589 1.00 80.50 83 ALA A CA 1
ATOM 662 C 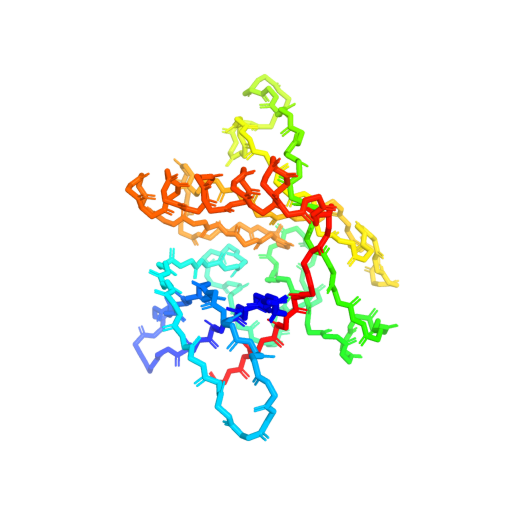C . ALA A 1 83 ? 18.211 -1.881 5.211 1.00 80.50 83 ALA A C 1
ATOM 664 O O . ALA A 1 83 ? 18.540 -1.998 4.036 1.00 80.50 83 ALA A O 1
ATOM 665 N N . SER A 1 84 ? 18.781 -2.608 6.178 1.00 82.69 84 SER A N 1
ATOM 666 C CA . SER A 1 84 ? 19.778 -3.651 5.904 1.00 82.69 84 SER A CA 1
ATOM 667 C C . SER A 1 84 ? 19.178 -4.906 5.269 1.00 82.69 84 SER A C 1
ATOM 669 O O . SER A 1 84 ? 19.896 -5.656 4.617 1.00 82.69 84 SER A O 1
ATOM 671 N N . GLU A 1 85 ? 17.886 -5.153 5.482 1.00 80.50 85 GLU A N 1
ATOM 672 C CA . GLU A 1 85 ? 17.178 -6.322 4.957 1.00 80.50 85 GLU A CA 1
ATOM 673 C C . GLU A 1 85 ? 16.563 -5.996 3.599 1.00 80.50 85 GLU A C 1
ATOM 675 O O . GLU A 1 85 ? 16.712 -6.760 2.646 1.00 80.50 85 GLU A O 1
ATOM 680 N N . GLN A 1 86 ? 15.882 -4.849 3.502 1.00 78.81 86 GLN A N 1
ATOM 681 C CA . GLN A 1 86 ? 15.193 -4.421 2.288 1.00 78.81 86 GLN A CA 1
ATOM 682 C C . GLN A 1 86 ? 15.285 -2.891 2.124 1.00 78.81 86 GLN A C 1
ATOM 684 O O . GLN A 1 86 ? 14.360 -2.163 2.493 1.00 78.81 86 GLN A O 1
ATOM 689 N N . PRO A 1 87 ? 16.384 -2.378 1.531 1.00 71.44 87 PRO A N 1
ATOM 690 C CA . PRO A 1 87 ? 16.669 -0.942 1.444 1.00 71.44 87 PRO A CA 1
ATOM 691 C C . PRO A 1 87 ? 15.554 -0.083 0.831 1.00 71.44 87 PRO A C 1
ATOM 693 O O . PRO A 1 87 ? 15.438 1.087 1.170 1.00 71.44 87 PRO A O 1
ATOM 696 N N . GLY A 1 88 ? 14.737 -0.639 -0.073 1.00 72.31 88 GLY A N 1
ATOM 697 C CA . GLY A 1 88 ? 13.676 0.102 -0.770 1.00 72.31 88 GLY A CA 1
ATOM 698 C C . GLY A 1 88 ? 12.311 0.133 -0.100 1.00 72.31 88 GLY A C 1
ATOM 699 O O . GLY A 1 88 ? 11.447 0.875 -0.560 1.00 72.31 88 GLY A O 1
ATOM 700 N N . ILE A 1 89 ? 12.113 -0.642 0.968 1.00 78.56 89 ILE A N 1
ATOM 701 C CA . ILE A 1 89 ? 10.850 -0.663 1.724 1.00 78.56 89 ILE A CA 1
ATOM 702 C C . ILE A 1 89 ? 11.070 -0.425 3.224 1.00 78.56 89 ILE A C 1
ATOM 704 O O . ILE A 1 89 ? 10.189 -0.684 4.039 1.00 78.56 89 ILE A O 1
ATOM 708 N N . ALA A 1 90 ? 12.261 0.058 3.582 1.00 80.50 90 ALA A N 1
ATOM 709 C CA . ALA A 1 90 ? 12.675 0.278 4.955 1.00 80.50 90 ALA A CA 1
ATOM 710 C C . ALA A 1 90 ? 11.699 1.184 5.723 1.00 80.50 90 ALA A C 1
ATOM 712 O O . ALA A 1 90 ? 11.199 2.182 5.197 1.00 80.50 90 ALA A O 1
ATOM 713 N N . GLY A 1 91 ? 11.481 0.866 6.999 1.00 89.06 91 GLY A N 1
ATOM 714 C CA . GLY A 1 91 ? 10.536 1.560 7.868 1.00 89.06 91 GLY A CA 1
ATOM 715 C C . GLY 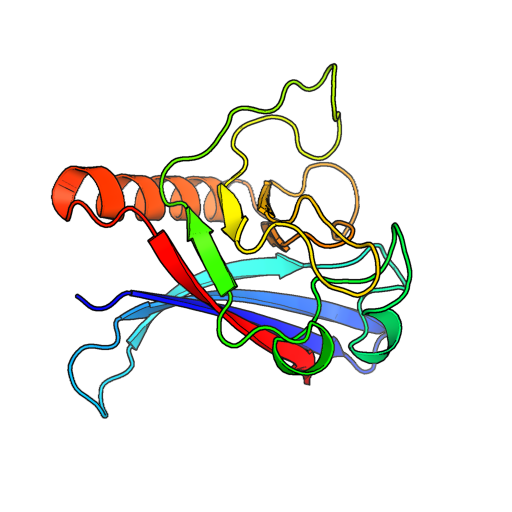A 1 91 ? 9.241 0.778 8.069 1.00 89.06 91 GLY A C 1
ATOM 716 O O . GLY A 1 91 ? 9.235 -0.452 8.072 1.00 89.06 91 GLY A O 1
ATOM 717 N N . ASN A 1 92 ? 8.138 1.493 8.298 1.00 93.69 92 ASN A N 1
ATOM 718 C CA . ASN A 1 92 ? 6.841 0.858 8.515 1.00 93.69 92 ASN A CA 1
ATOM 719 C C . ASN A 1 92 ? 6.324 0.218 7.221 1.00 93.69 92 ASN A C 1
ATOM 721 O O . ASN A 1 92 ? 6.236 0.866 6.180 1.00 93.69 92 ASN A O 1
ATOM 725 N N . PHE A 1 93 ? 5.894 -1.031 7.330 1.00 94.56 93 PHE A N 1
ATOM 726 C CA . PHE A 1 93 ? 5.300 -1.809 6.257 1.00 94.56 93 PHE A CA 1
ATOM 727 C C . PHE A 1 93 ? 3.964 -2.370 6.736 1.00 94.56 93 PHE A C 1
ATOM 729 O O . PHE A 1 93 ? 3.904 -3.122 7.710 1.00 94.56 93 PHE A O 1
ATOM 736 N N . TYR A 1 94 ? 2.878 -1.995 6.071 1.00 96.88 94 TYR A N 1
ATOM 737 C CA . TYR A 1 94 ? 1.543 -2.488 6.400 1.00 96.88 94 TYR A CA 1
ATOM 738 C C . TYR A 1 94 ? 1.229 -3.679 5.503 1.00 96.88 94 TYR A C 1
ATOM 740 O O . TYR A 1 94 ? 1.007 -3.511 4.305 1.00 96.88 94 TYR A O 1
ATOM 748 N N . GLU A 1 95 ? 1.250 -4.880 6.077 1.00 95.94 95 GLU A N 1
ATOM 749 C CA . GLU A 1 95 ? 1.048 -6.124 5.333 1.00 95.94 95 GLU A CA 1
ATOM 750 C C . GLU A 1 95 ? -0.331 -6.158 4.663 1.00 95.94 95 GLU A C 1
ATOM 752 O O . GLU A 1 95 ? -1.350 -5.839 5.286 1.00 95.94 95 GLU A O 1
ATOM 757 N N . ILE A 1 96 ? -0.351 -6.577 3.397 1.00 96.06 96 ILE A N 1
ATOM 758 C CA . ILE A 1 96 ? -1.566 -6.911 2.660 1.00 96.06 96 ILE A CA 1
ATOM 759 C C . ILE A 1 96 ? -1.743 -8.431 2.684 1.00 96.06 96 ILE A C 1
ATOM 761 O O . ILE A 1 96 ? -0.870 -9.183 2.256 1.00 96.06 96 ILE A O 1
ATOM 765 N N . LEU A 1 97 ? -2.907 -8.870 3.153 1.00 94.19 97 LEU A N 1
ATOM 766 C CA . LEU A 1 97 ? -3.322 -10.259 3.257 1.00 94.19 97 LEU A CA 1
ATOM 767 C C . LEU A 1 97 ? -4.347 -10.624 2.169 1.00 94.19 97 LEU A C 1
ATOM 769 O O . LEU A 1 97 ? -5.240 -9.819 1.902 1.00 94.19 97 LEU A O 1
ATOM 773 N N . PRO A 1 98 ? -4.284 -11.842 1.603 1.00 91.94 98 PRO A N 1
ATOM 774 C CA . PRO A 1 98 ? -3.230 -12.826 1.842 1.00 91.94 98 PRO A CA 1
ATOM 775 C C . PRO A 1 98 ? -1.894 -12.333 1.277 1.00 91.94 98 PRO A C 1
ATOM 777 O O . PRO A 1 98 ? -1.833 -11.781 0.179 1.00 91.94 98 PRO A O 1
ATOM 780 N N . SER A 1 99 ? -0.822 -12.539 2.040 1.00 81.44 99 SER A N 1
ATOM 781 C CA . SER A 1 99 ? 0.520 -12.105 1.655 1.00 81.44 99 SER A CA 1
ATOM 782 C C . SER A 1 99 ? 1.174 -13.054 0.657 1.00 81.44 99 SER A C 1
ATOM 784 O O . SER A 1 99 ? 2.321 -12.841 0.294 1.00 81.44 99 SER A O 1
ATOM 786 N N . TYR A 1 100 ? 0.463 -14.074 0.175 1.00 80.56 100 TYR A N 1
ATOM 787 C CA . TYR A 1 100 ? 0.869 -14.937 -0.928 1.00 80.56 100 TYR A CA 1
ATOM 788 C C . TYR A 1 100 ? -0.349 -15.299 -1.784 1.00 80.56 100 TYR A C 1
ATOM 790 O O . TYR A 1 100 ? -1.434 -15.523 -1.248 1.00 80.56 100 TYR A O 1
ATOM 798 N N . VAL A 1 101 ? -0.168 -15.366 -3.102 1.00 79.56 101 VAL A N 1
ATOM 799 C CA . VAL A 1 101 ? -1.215 -15.721 -4.079 1.00 79.56 101 VAL A CA 1
ATOM 800 C C . VAL A 1 101 ? -0.708 -16.782 -5.056 1.00 79.56 101 VAL A C 1
ATOM 802 O O . VAL A 1 101 ? 0.503 -16.931 -5.243 1.00 79.56 101 VAL A O 1
ATOM 805 N N . GLU A 1 102 ? -1.634 -17.510 -5.689 1.00 65.12 102 GLU A N 1
ATOM 806 C CA . GLU A 1 102 ? -1.380 -18.756 -6.440 1.00 65.12 102 GLU A CA 1
ATOM 807 C C . GLU A 1 102 ? -0.289 -18.651 -7.526 1.00 65.12 102 GLU A C 1
ATOM 809 O O . GLU A 1 102 ? 0.390 -19.633 -7.818 1.00 65.12 102 GLU A O 1
ATOM 814 N N . ASN A 1 103 ? -0.002 -17.451 -8.043 1.00 66.00 103 ASN A N 1
ATOM 815 C CA . ASN A 1 103 ? 1.015 -17.224 -9.082 1.00 66.00 103 ASN A CA 1
ATOM 816 C C . ASN A 1 103 ? 2.468 -17.176 -8.554 1.00 66.00 103 ASN A C 1
ATOM 818 O O . ASN A 1 103 ? 3.393 -16.746 -9.255 1.00 66.00 103 ASN A O 1
ATOM 822 N N . GLY A 1 104 ? 2.708 -17.611 -7.314 1.00 63.81 104 GLY A N 1
ATOM 823 C CA . GLY A 1 104 ? 4.041 -17.610 -6.710 1.00 63.81 104 GLY A CA 1
ATOM 824 C C . GLY A 1 104 ? 4.520 -16.226 -6.286 1.00 63.81 104 GLY A C 1
ATOM 825 O O . GLY A 1 104 ? 5.725 -15.981 -6.226 1.00 63.81 104 GLY A O 1
ATOM 826 N N . ARG A 1 105 ? 3.579 -15.311 -6.048 1.00 77.00 105 ARG A N 1
ATOM 827 C CA . ARG A 1 105 ? 3.847 -13.938 -5.624 1.00 77.00 105 ARG A CA 1
ATOM 828 C C . ARG A 1 105 ? 3.500 -13.782 -4.156 1.00 77.00 105 ARG A C 1
ATOM 830 O O . ARG A 1 105 ? 2.480 -14.309 -3.726 1.00 77.00 105 ARG A O 1
ATOM 837 N N . GLY A 1 106 ? 4.312 -13.040 -3.412 1.00 76.44 106 GLY A N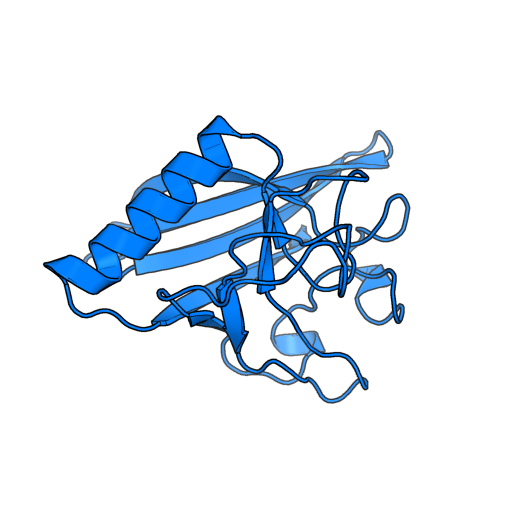 1
ATOM 838 C CA . GLY A 1 106 ? 4.022 -12.779 -2.012 1.00 76.44 106 GLY A CA 1
ATOM 839 C C . GLY A 1 106 ? 4.867 -11.683 -1.374 1.00 76.44 106 GLY A C 1
ATOM 840 O O . GLY A 1 106 ? 5.665 -11.043 -2.056 1.00 76.44 106 GLY A O 1
ATOM 841 N N . LEU A 1 107 ? 4.645 -11.491 -0.072 1.00 83.12 107 LEU A N 1
ATOM 842 C CA . LEU A 1 107 ? 5.045 -10.345 0.747 1.00 83.12 107 LEU A CA 1
ATOM 843 C C . LEU A 1 107 ? 4.513 -9.018 0.195 1.00 83.12 107 LEU A C 1
ATOM 845 O O . LEU A 1 107 ? 5.264 -8.094 -0.099 1.00 83.12 107 LEU A O 1
ATOM 849 N N . PHE A 1 108 ? 3.192 -8.935 0.050 1.00 91.50 108 PHE A N 1
ATOM 850 C CA . PHE A 1 108 ? 2.519 -7.703 -0.347 1.00 91.50 108 PHE A CA 1
ATOM 851 C C . PHE A 1 108 ? 2.356 -6.751 0.835 1.00 91.50 108 PHE A C 1
ATOM 853 O O . PHE A 1 108 ? 2.105 -7.170 1.967 1.00 91.50 108 PHE A O 1
ATOM 860 N N . GLY A 1 109 ? 2.431 -5.452 0.566 1.00 94.31 109 GLY A N 1
ATOM 861 C CA . GLY A 1 109 ? 2.163 -4.445 1.580 1.00 94.31 109 GLY A CA 1
ATOM 862 C C . GLY A 1 109 ? 2.074 -3.031 1.045 1.00 94.31 109 GLY A C 1
ATOM 863 O O . GLY A 1 109 ? 2.202 -2.781 -0.155 1.00 94.31 109 GLY A O 1
ATOM 864 N N . ILE A 1 110 ? 1.842 -2.111 1.975 1.00 96.06 110 ILE A N 1
ATOM 865 C CA . ILE A 1 110 ? 1.849 -0.669 1.749 1.00 96.06 110 ILE A CA 1
ATOM 866 C C . ILE A 1 110 ? 3.023 -0.068 2.515 1.00 96.06 110 ILE A C 1
ATOM 868 O O . ILE A 1 110 ? 3.157 -0.291 3.721 1.00 96.06 110 ILE A O 1
ATOM 872 N N . HIS A 1 111 ? 3.869 0.689 1.822 1.00 94.81 111 HIS A N 1
ATOM 873 C CA . HIS A 1 111 ? 5.050 1.320 2.411 1.00 94.81 111 HIS A CA 1
ATOM 874 C C . HIS A 1 111 ? 5.348 2.678 1.766 1.00 94.81 111 HIS A C 1
ATOM 876 O O . HIS A 1 111 ? 4.738 3.062 0.762 1.00 94.81 111 HIS A O 1
ATOM 882 N N . ARG A 1 112 ? 6.317 3.405 2.331 1.00 93.12 112 ARG A N 1
ATOM 883 C CA . ARG A 1 112 ? 6.862 4.614 1.709 1.00 93.12 112 ARG A CA 1
ATOM 884 C C . ARG A 1 112 ? 7.668 4.247 0.471 1.00 93.12 112 ARG A C 1
ATOM 886 O O . ARG A 1 112 ? 8.616 3.472 0.559 1.00 93.12 112 ARG A O 1
ATOM 893 N N . ASP A 1 113 ? 7.326 4.839 -0.664 1.00 86.06 113 ASP A N 1
ATOM 894 C CA . ASP A 1 113 ? 8.086 4.672 -1.899 1.00 86.06 113 ASP A CA 1
ATOM 895 C C . ASP A 1 113 ? 9.379 5.511 -1.885 1.00 86.06 113 ASP A C 1
ATOM 897 O O . ASP A 1 113 ? 9.372 6.694 -2.235 1.00 86.06 113 ASP A O 1
ATOM 901 N N . ALA A 1 114 ? 10.472 4.927 -1.387 1.00 70.31 114 ALA A N 1
ATOM 902 C CA . ALA A 1 114 ? 11.711 5.649 -1.092 1.00 70.31 114 ALA A CA 1
ATOM 903 C C . ALA A 1 114 ? 12.734 5.683 -2.246 1.00 70.31 114 ALA A C 1
ATOM 905 O O . ALA A 1 114 ? 13.671 6.475 -2.179 1.00 70.31 114 ALA A O 1
ATOM 906 N N . ASN A 1 115 ? 12.580 4.851 -3.289 1.00 61.19 115 ASN A N 1
ATOM 907 C CA . ASN A 1 115 ? 13.677 4.575 -4.231 1.00 61.19 115 ASN A CA 1
ATOM 908 C C . ASN A 1 115 ? 13.372 4.882 -5.708 1.00 61.19 115 ASN A C 1
ATOM 910 O O . ASN A 1 115 ? 14.138 5.595 -6.351 1.00 61.19 115 ASN A O 1
ATOM 914 N N . VAL A 1 116 ? 12.318 4.298 -6.282 1.00 63.09 116 VAL A N 1
ATOM 915 C CA . VAL A 1 116 ? 12.020 4.295 -7.730 1.00 63.09 116 VAL A CA 1
ATOM 916 C C . VAL A 1 116 ? 10.506 4.399 -7.885 1.00 63.09 116 VAL A C 1
ATOM 918 O O . VAL A 1 116 ? 9.813 3.894 -7.025 1.00 63.09 116 VAL A O 1
ATOM 921 N N . LEU A 1 117 ? 9.982 5.036 -8.941 1.00 70.19 117 LEU A N 1
ATOM 922 C CA . LEU A 1 117 ? 8.533 5.204 -9.152 1.00 70.19 117 LEU A CA 1
ATOM 923 C C . LEU A 1 117 ? 7.773 3.858 -9.150 1.00 70.19 117 LEU A C 1
ATOM 925 O O . LEU A 1 117 ? 7.585 3.240 -10.196 1.00 70.19 117 LEU A O 1
ATOM 929 N N . GLY A 1 118 ? 7.289 3.441 -7.980 1.00 74.88 118 GLY A N 1
ATOM 930 C CA . GLY A 1 118 ? 6.568 2.196 -7.761 1.00 74.88 118 GLY A CA 1
ATOM 931 C C . GLY A 1 118 ? 7.408 1.026 -7.232 1.00 74.88 118 GLY A C 1
ATOM 932 O O . GLY A 1 118 ? 8.637 1.024 -7.195 1.00 74.88 118 GLY A O 1
ATOM 933 N N . THR A 1 119 ? 6.695 -0.004 -6.779 1.00 84.88 119 THR A N 1
ATOM 934 C CA . THR A 1 119 ? 7.237 -1.120 -5.997 1.00 84.88 119 THR A CA 1
ATOM 935 C C . THR A 1 119 ? 6.603 -2.438 -6.440 1.00 84.88 119 THR A C 1
ATOM 937 O O . THR A 1 119 ? 5.389 -2.536 -6.639 1.00 84.88 119 THR A O 1
ATOM 940 N N . ALA A 1 120 ? 7.421 -3.469 -6.646 1.00 87.94 120 ALA A N 1
ATOM 941 C CA . ALA A 1 120 ? 6.956 -4.748 -7.172 1.00 87.94 120 ALA A CA 1
ATOM 942 C C . ALA A 1 120 ? 5.989 -5.432 -6.190 1.00 87.94 120 ALA A C 1
ATOM 944 O O . ALA A 1 120 ? 6.366 -5.817 -5.087 1.00 87.94 120 ALA A O 1
ATOM 945 N N . GLY A 1 121 ? 4.734 -5.616 -6.604 1.00 87.69 121 GLY A N 1
ATOM 946 C CA . GLY A 1 121 ? 3.693 -6.281 -5.806 1.00 87.69 121 GLY A CA 1
ATOM 947 C C . GLY A 1 121 ? 3.218 -5.576 -4.552 1.00 87.69 121 GLY A C 1
ATOM 948 O O . GLY A 1 121 ? 2.373 -6.119 -3.850 1.00 87.69 121 GLY A O 1
ATOM 949 N N . CYS A 1 122 ? 3.710 -4.377 -4.289 1.00 91.94 122 CYS A N 1
ATOM 950 C CA . CYS A 1 122 ? 3.285 -3.568 -3.161 1.00 91.94 122 CYS A CA 1
ATOM 951 C C . CYS A 1 122 ? 2.595 -2.298 -3.658 1.00 91.94 122 CYS A C 1
ATOM 953 O O . CYS A 1 122 ? 2.580 -2.007 -4.855 1.00 91.94 122 CYS A O 1
ATOM 955 N N . VAL A 1 123 ? 2.029 -1.533 -2.735 1.00 94.31 123 VAL A N 1
ATOM 956 C CA . VAL A 1 123 ? 1.557 -0.173 -2.991 1.00 94.31 123 VAL A CA 1
ATOM 957 C C . VAL A 1 123 ? 2.526 0.791 -2.311 1.00 94.31 123 VAL A C 1
ATOM 959 O O . VAL A 1 123 ? 2.645 0.813 -1.088 1.00 94.31 123 VAL A O 1
ATOM 962 N N . GLY A 1 124 ? 3.241 1.577 -3.105 1.00 94.06 124 GLY A N 1
ATOM 963 C CA . GLY A 1 124 ? 4.196 2.569 -2.628 1.00 94.06 124 GLY A CA 1
ATOM 964 C C . GLY A 1 124 ? 3.545 3.944 -2.551 1.00 94.06 124 GLY A C 1
ATOM 965 O O . GLY A 1 124 ? 3.186 4.503 -3.585 1.00 94.06 124 GLY A O 1
ATOM 966 N N . VAL A 1 125 ? 3.401 4.507 -1.348 1.00 94.38 125 VAL A N 1
ATOM 967 C CA . VAL A 1 125 ? 2.922 5.887 -1.152 1.00 94.38 125 VAL A CA 1
ATOM 968 C C . VAL A 1 125 ? 4.065 6.860 -1.433 1.00 94.38 125 VAL A C 1
ATOM 970 O O . VAL A 1 125 ? 5.160 6.725 -0.879 1.00 94.38 125 VAL A O 1
ATOM 973 N N . ARG A 1 126 ? 3.817 7.838 -2.310 1.00 91.06 126 ARG A N 1
ATOM 974 C CA . ARG A 1 126 ? 4.867 8.618 -2.985 1.00 91.06 126 ARG A CA 1
ATOM 975 C C . ARG A 1 126 ? 5.357 9.869 -2.268 1.00 91.06 126 ARG A C 1
ATOM 977 O O . ARG A 1 126 ? 6.450 10.337 -2.583 1.00 91.06 126 ARG A O 1
ATOM 984 N N . THR A 1 127 ? 4.566 10.444 -1.375 1.00 90.38 127 THR A N 1
ATOM 985 C CA . THR A 1 127 ? 4.929 11.682 -0.673 1.00 90.38 127 THR A CA 1
ATOM 986 C C . THR A 1 127 ? 5.150 11.401 0.803 1.00 90.38 127 THR A C 1
ATOM 988 O O . THR A 1 127 ? 4.500 10.526 1.377 1.00 90.38 127 THR A O 1
ATOM 991 N N . ASP A 1 128 ? 6.076 12.131 1.422 1.00 91.50 128 ASP A N 1
ATOM 992 C CA . ASP A 1 128 ? 6.353 11.991 2.853 1.00 91.50 128 ASP A CA 1
ATOM 993 C C . ASP A 1 128 ? 5.147 12.433 3.682 1.00 91.50 128 ASP A C 1
ATOM 995 O O . ASP A 1 128 ? 4.812 11.793 4.675 1.00 91.50 128 ASP A O 1
ATOM 999 N N . GLU A 1 129 ? 4.471 13.500 3.255 1.00 94.00 129 GLU A N 1
ATOM 1000 C CA . GLU A 1 129 ? 3.245 14.001 3.874 1.00 94.00 129 GLU A CA 1
ATOM 1001 C C . GLU A 1 129 ? 2.129 12.960 3.771 1.00 94.00 129 GLU A C 1
ATOM 1003 O O . GLU A 1 129 ? 1.569 12.560 4.787 1.00 94.00 129 GLU A O 1
ATOM 1008 N N . GLY A 1 130 ? 1.876 12.436 2.566 1.00 94.19 130 GLY A N 1
ATOM 1009 C CA . GLY A 1 130 ? 0.843 11.422 2.356 1.00 94.19 130 GLY A CA 1
ATOM 1010 C C . GLY A 1 130 ? 1.132 10.131 3.118 1.00 94.19 130 GLY A C 1
ATOM 1011 O O . GLY A 1 130 ? 0.216 9.486 3.620 1.00 94.19 130 GLY A O 1
ATOM 1012 N N . TRP A 1 131 ? 2.407 9.770 3.261 1.00 95.25 131 TRP A N 1
ATOM 1013 C CA . TRP A 1 131 ? 2.808 8.626 4.068 1.00 95.25 131 TRP A CA 1
ATOM 1014 C C . TRP A 1 131 ? 2.582 8.848 5.566 1.00 95.25 131 TRP A C 1
ATOM 1016 O O . TRP A 1 131 ? 2.006 7.982 6.223 1.00 95.25 131 TRP A O 1
ATOM 1026 N N . LYS A 1 132 ? 2.970 10.010 6.105 1.00 95.56 132 LYS A N 1
ATOM 1027 C CA . LYS A 1 132 ? 2.711 10.371 7.509 1.00 95.56 132 LYS A CA 1
ATOM 1028 C C . LYS A 1 132 ? 1.214 10.378 7.815 1.00 95.56 132 LYS A C 1
ATOM 1030 O O . LYS A 1 132 ? 0.805 9.818 8.832 1.00 95.56 132 LYS A O 1
ATOM 1035 N N . ASP A 1 133 ? 0.410 10.948 6.922 1.00 96.12 133 ASP A N 1
ATOM 1036 C CA . ASP A 1 133 ? -1.047 10.994 7.060 1.00 96.12 133 ASP A CA 1
ATOM 1037 C C . ASP A 1 133 ? -1.650 9.583 7.031 1.00 96.12 133 ASP A C 1
ATOM 1039 O O . ASP A 1 133 ? -2.421 9.218 7.922 1.00 96.12 133 ASP A O 1
ATOM 1043 N N . PHE A 1 134 ? -1.220 8.740 6.085 1.00 96.75 134 PHE A N 1
ATOM 1044 C CA . PHE A 1 134 ? -1.623 7.335 6.027 1.00 96.75 134 PHE A CA 1
ATOM 1045 C C . PHE A 1 134 ? -1.288 6.585 7.326 1.00 96.75 134 PHE A C 1
ATOM 1047 O O . PHE A 1 134 ? -2.142 5.889 7.885 1.00 96.75 134 PHE A O 1
ATOM 1054 N N . GLN A 1 135 ? -0.067 6.749 7.850 1.00 97.19 135 GLN A N 1
ATOM 1055 C CA . GLN A 1 135 ? 0.352 6.122 9.106 1.00 97.19 135 GLN A CA 1
ATOM 1056 C C . GLN A 1 135 ? -0.507 6.590 10.285 1.00 97.19 135 GLN A C 1
ATOM 1058 O O . GLN A 1 135 ? -0.960 5.765 11.085 1.00 97.19 135 GLN A O 1
ATOM 1063 N N . ALA A 1 136 ? -0.765 7.898 10.383 1.00 96.38 136 ALA A N 1
ATOM 1064 C CA . ALA A 1 136 ? -1.611 8.474 11.421 1.00 96.38 136 ALA A CA 1
ATOM 1065 C C . ALA A 1 136 ? -3.045 7.929 11.341 1.00 96.38 136 ALA A C 1
ATOM 1067 O O . ALA A 1 136 ? -3.644 7.592 12.367 1.00 96.38 136 ALA A O 1
ATOM 1068 N N . ARG A 1 137 ? -3.581 7.768 10.125 1.00 95.44 137 ARG A N 1
ATOM 1069 C CA . ARG A 1 137 ? -4.914 7.207 9.902 1.00 95.44 137 ARG A CA 1
ATOM 1070 C C . ARG A 1 137 ? -5.005 5.745 10.325 1.00 95.44 137 ARG A C 1
ATOM 1072 O O . ARG A 1 137 ? -5.935 5.382 11.048 1.00 95.44 137 ARG A O 1
ATOM 1079 N N . MET A 1 138 ? -4.039 4.920 9.927 1.00 97.12 138 MET A N 1
ATOM 1080 C CA . MET A 1 138 ? -3.975 3.511 10.331 1.00 97.12 138 MET A CA 1
ATOM 1081 C C . MET A 1 138 ? -3.827 3.360 11.849 1.00 97.12 138 MET A C 1
ATOM 1083 O O . MET A 1 138 ? -4.551 2.574 12.463 1.00 97.12 138 MET A O 1
ATOM 1087 N N . CYS A 1 139 ? -2.976 4.184 12.467 1.00 96.69 139 CYS A N 1
ATOM 1088 C CA . CYS A 1 139 ? -2.814 4.244 13.917 1.00 96.69 139 CYS A CA 1
ATOM 1089 C C . CYS A 1 139 ? -4.140 4.577 14.620 1.00 96.69 139 CYS A C 1
ATOM 1091 O O . CYS A 1 139 ? -4.583 3.842 15.501 1.00 96.69 139 CYS A O 1
ATOM 1093 N N . LYS A 1 140 ? -4.850 5.614 14.159 1.00 95.44 140 LYS A N 1
ATOM 1094 C CA . LYS A 1 140 ? -6.159 6.006 14.700 1.00 95.44 140 LYS A CA 1
ATOM 1095 C C . LYS A 1 140 ? -7.188 4.872 14.634 1.00 95.44 140 LYS A C 1
ATOM 1097 O O . LYS A 1 140 ? -7.910 4.645 15.606 1.00 95.44 140 LYS A O 1
ATOM 1102 N N . LEU A 1 141 ? -7.258 4.153 13.510 1.00 94.88 141 LEU A N 1
ATOM 1103 C CA . LEU A 1 141 ? -8.153 2.999 13.348 1.00 94.88 141 LEU A CA 1
ATOM 1104 C C . LEU A 1 141 ? -7.873 1.910 14.392 1.00 94.88 141 LEU A C 1
ATOM 1106 O O . LEU A 1 141 ? -8.808 1.368 14.988 1.00 94.88 141 LEU A O 1
ATOM 1110 N N . PHE A 1 142 ? -6.601 1.628 14.659 1.00 96.31 142 PHE A N 1
ATOM 1111 C CA . PHE A 1 142 ? -6.212 0.641 15.657 1.00 96.31 142 PHE A CA 1
ATOM 1112 C C . PHE A 1 142 ? -6.436 1.130 17.096 1.00 96.31 142 PHE A C 1
ATOM 1114 O O . PHE A 1 142 ? -7.090 0.456 17.897 1.00 96.31 142 PHE A O 1
ATOM 1121 N N . GLU A 1 143 ? -5.921 2.306 17.445 1.00 96.19 143 GLU A N 1
ATOM 1122 C CA . GLU A 1 143 ? -5.904 2.798 18.824 1.00 96.19 143 GLU A CA 1
ATOM 1123 C C . GLU A 1 143 ? -7.290 3.199 19.331 1.00 96.19 143 GLU A C 1
ATOM 1125 O O . GLU A 1 143 ? -7.640 2.884 20.469 1.00 96.19 143 GLU A O 1
ATOM 1130 N N . GLN A 1 144 ? -8.091 3.859 18.489 1.00 94.44 144 GLN A N 1
ATOM 1131 C CA . GLN A 1 144 ? -9.385 4.417 18.893 1.00 94.44 144 GLN A CA 1
ATOM 1132 C C . GLN A 1 144 ? -10.556 3.491 18.572 1.00 94.44 144 GLN A C 1
ATOM 1134 O O . GLN A 1 144 ? -11.548 3.480 19.298 1.00 94.44 144 GLN A O 1
ATOM 1139 N N . HIS A 1 145 ? -10.457 2.715 17.489 1.00 92.62 145 HIS A N 1
ATOM 1140 C CA . HIS A 1 145 ? -11.568 1.892 17.002 1.00 92.62 145 HIS A CA 1
ATOM 1141 C C . HIS A 1 145 ? -11.310 0.387 17.103 1.00 92.62 145 HIS A C 1
ATOM 1143 O O . HIS A 1 145 ? -12.220 -0.392 16.825 1.00 92.62 145 HIS A O 1
ATOM 1149 N N . ARG A 1 146 ? -10.102 -0.034 17.515 1.00 95.50 146 ARG A N 1
ATOM 1150 C CA . ARG A 1 146 ? -9.691 -1.449 17.609 1.00 95.50 146 ARG A CA 1
ATOM 1151 C C . ARG A 1 146 ? -9.859 -2.215 16.294 1.00 95.50 146 ARG A C 1
ATOM 1153 O O . ARG A 1 146 ? -9.997 -3.435 16.290 1.00 95.50 146 ARG A O 1
ATOM 1160 N N . ILE A 1 147 ? -9.808 -1.500 15.172 1.00 95.12 147 ILE A N 1
ATOM 1161 C CA . ILE A 1 147 ? -9.829 -2.090 13.837 1.00 95.12 147 ILE A CA 1
ATOM 1162 C C . ILE A 1 147 ? -8.406 -2.544 13.533 1.00 95.12 147 ILE A C 1
ATOM 1164 O O . ILE A 1 147 ? -7.500 -1.720 13.432 1.00 95.12 147 ILE A O 1
ATOM 1168 N N . THR A 1 148 ? -8.205 -3.854 13.417 1.00 96.44 148 THR A N 1
ATOM 1169 C CA . THR A 1 148 ? -6.892 -4.475 13.165 1.00 96.44 148 THR A CA 1
ATOM 1170 C C . THR A 1 148 ? -6.601 -4.679 11.681 1.00 96.44 148 THR A C 1
ATOM 1172 O O . THR A 1 148 ? -5.447 -4.844 11.295 1.00 96.44 148 THR A O 1
ATOM 1175 N N . GLN A 1 149 ? -7.641 -4.680 10.845 1.00 97.06 149 GLN A N 1
ATOM 1176 C CA . GLN A 1 149 ? -7.542 -4.885 9.404 1.00 97.06 149 GLN A CA 1
ATOM 1177 C C . GLN A 1 149 ? -8.571 -4.037 8.659 1.00 97.06 149 GLN A C 1
ATOM 1179 O O . GLN A 1 149 ? -9.712 -3.905 9.105 1.00 97.06 149 GLN A O 1
ATOM 1184 N N . VAL A 1 150 ? -8.184 -3.514 7.497 1.00 97.00 150 VAL A N 1
ATOM 1185 C CA . VAL A 1 150 ? -9.055 -2.743 6.600 1.00 97.00 150 VAL A CA 1
ATOM 1186 C C . VAL A 1 150 ? -9.153 -3.467 5.256 1.00 97.00 150 VAL A C 1
ATOM 1188 O O . VAL A 1 150 ? -8.112 -3.809 4.698 1.00 97.00 150 VAL A O 1
ATOM 1191 N N . PRO A 1 151 ? -10.357 -3.724 4.713 1.00 96.75 151 PRO A N 1
ATOM 1192 C CA . PRO A 1 151 ? -10.502 -4.253 3.359 1.00 96.75 151 PRO A CA 1
ATOM 1193 C C . PRO A 1 151 ? -9.805 -3.360 2.326 1.00 96.75 151 PRO A C 1
ATOM 1195 O O . PRO A 1 151 ? -9.850 -2.136 2.437 1.00 96.75 151 PRO A O 1
ATOM 1198 N N . LEU A 1 152 ? -9.190 -3.972 1.319 1.00 96.62 152 LEU A N 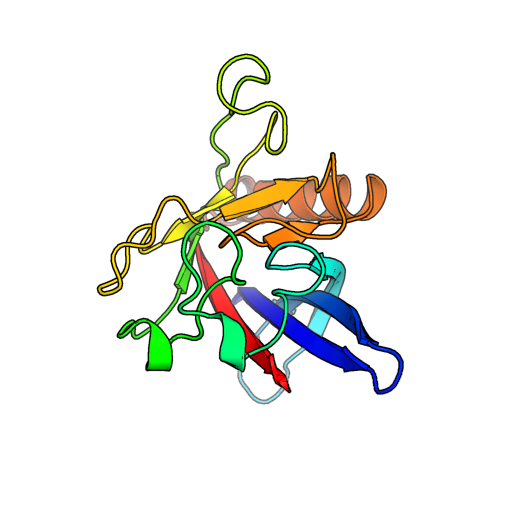1
ATOM 1199 C CA . LEU A 1 152 ? -8.517 -3.300 0.214 1.00 96.62 152 LEU A CA 1
ATOM 1200 C C . LEU A 1 152 ? -9.112 -3.760 -1.113 1.00 96.62 152 LEU A C 1
ATOM 1202 O O . LEU A 1 152 ? -9.140 -4.952 -1.422 1.00 96.62 152 LEU A O 1
ATOM 1206 N N . MET A 1 153 ? -9.552 -2.796 -1.911 1.00 94.31 153 MET A N 1
ATOM 1207 C CA . MET A 1 153 ? -9.936 -2.996 -3.299 1.00 94.31 153 MET A CA 1
ATOM 1208 C C . MET A 1 153 ? -8.792 -2.556 -4.208 1.00 94.31 153 MET A C 1
ATOM 1210 O O . MET A 1 153 ? -8.255 -1.463 -4.041 1.00 94.31 153 MET A O 1
ATOM 1214 N N . ILE A 1 154 ? -8.439 -3.407 -5.170 1.00 93.50 154 ILE A N 1
ATOM 1215 C CA . ILE A 1 154 ? -7.449 -3.116 -6.208 1.00 93.50 154 ILE A CA 1
ATOM 1216 C C . ILE A 1 154 ? -8.191 -2.917 -7.526 1.00 93.50 154 ILE A C 1
ATOM 1218 O O . ILE A 1 154 ? -8.889 -3.826 -7.980 1.00 93.50 154 ILE A O 1
ATOM 1222 N N . ALA A 1 155 ? -8.031 -1.746 -8.134 1.00 91.25 155 ALA A N 1
ATOM 1223 C CA . ALA A 1 155 ? -8.649 -1.383 -9.398 1.00 91.25 155 ALA A CA 1
ATOM 1224 C C . ALA A 1 155 ? -7.599 -0.841 -10.377 1.00 91.25 155 ALA A C 1
ATOM 1226 O O . ALA A 1 155 ? -6.762 -0.015 -10.017 1.00 91.25 155 ALA A O 1
ATOM 1227 N N . TYR A 1 156 ? -7.684 -1.314 -11.619 1.00 88.31 156 TYR A N 1
ATOM 1228 C CA . TYR A 1 156 ? -6.931 -0.795 -12.757 1.00 88.31 156 TYR A CA 1
ATOM 1229 C C . TYR A 1 156 ? -7.917 -0.422 -13.856 1.00 88.31 156 TYR A C 1
ATOM 1231 O O . TYR A 1 156 ? -8.872 -1.180 -14.078 1.00 88.31 156 TYR A O 1
ATOM 1239 N N . SER A 1 157 ? -7.671 0.695 -14.533 1.00 81.44 157 SER A N 1
ATOM 1240 C CA . SER A 1 157 ? -8.468 1.184 -15.664 1.00 81.44 157 SER A CA 1
ATOM 1241 C C . SER A 1 157 ? -7.601 1.777 -16.760 1.00 81.44 157 SER A C 1
ATOM 1243 O O . SER A 1 157 ? -6.571 2.393 -16.402 1.00 81.44 157 SER A O 1
#

Foldseek 3Di:
DAKAWEWEWEQDPVQDIWIKIWIWDCDDPPDIDTPDIFTKAFFARPQRAQVNCLVPFGHGAHFCVVQVHPWKKWFLAFDADPCVRPVQFGGTWTFIPPQDGPSGHGDETEGARDDGRHGYNYIHGDDPVSRVVSNVVSVCCCPVVVDGIHIYGYYYD

Radius of gyration: 14.66 Å; chains: 1; bounding box: 45×33×42 Å

pLDDT: mean 86.96, std 10.43, range [52.91, 97.81]